Protein AF-A0AAF0JVI8-F1 (afdb_monomer_lite)

Structure (mmCIF, N/CA/C/O backbone):
data_AF-A0AAF0JVI8-F1
#
_entry.id   AF-A0AAF0JVI8-F1
#
loop_
_atom_site.group_PDB
_atom_site.id
_atom_site.type_symbol
_atom_site.label_atom_id
_atom_site.label_alt_id
_atom_site.label_comp_id
_atom_site.label_asym_id
_atom_site.label_entity_id
_atom_site.label_seq_id
_atom_site.pdbx_PDB_ins_code
_atom_site.Cartn_x
_atom_site.Cartn_y
_atom_site.Cartn_z
_atom_site.occupancy
_atom_site.B_iso_or_equiv
_atom_site.auth_seq_id
_atom_site.auth_comp_id
_atom_site.auth_asym_id
_atom_site.auth_atom_id
_atom_site.pdbx_PDB_model_num
ATOM 1 N N . MET A 1 1 ? -12.228 -30.500 5.613 1.00 61.56 1 MET A N 1
ATOM 2 C CA . MET A 1 1 ? -11.969 -29.195 4.959 1.00 61.56 1 MET A CA 1
ATOM 3 C C . MET A 1 1 ? -12.949 -28.096 5.398 1.00 61.56 1 MET A C 1
ATOM 5 O O . MET A 1 1 ? -12.464 -27.081 5.867 1.00 61.56 1 MET A O 1
ATOM 9 N N . LYS A 1 2 ? -14.284 -28.299 5.375 1.00 65.44 2 LYS A N 1
ATOM 10 C CA . LYS A 1 2 ? -15.280 -27.316 5.890 1.00 65.44 2 LYS A CA 1
ATOM 11 C C . LYS A 1 2 ? -15.120 -26.929 7.374 1.00 65.44 2 LYS A C 1
ATOM 13 O O . LYS A 1 2 ? -15.327 -25.781 7.739 1.00 65.44 2 LYS A O 1
ATOM 18 N N . MET A 1 3 ? -14.703 -27.872 8.218 1.00 69.50 3 MET A N 1
ATOM 19 C CA . MET A 1 3 ? -14.519 -27.633 9.658 1.00 69.50 3 MET A CA 1
ATOM 20 C C . MET A 1 3 ? -13.369 -26.649 9.959 1.00 69.50 3 MET A C 1
ATOM 22 O O . MET A 1 3 ? -13.477 -25.822 10.854 1.00 69.50 3 MET A O 1
ATOM 26 N N . MET A 1 4 ? -12.302 -26.671 9.151 1.00 73.50 4 MET A N 1
ATOM 27 C CA . MET A 1 4 ? -11.147 -25.775 9.301 1.00 73.50 4 MET A CA 1
ATOM 28 C C . MET A 1 4 ? -11.472 -24.340 8.856 1.00 73.50 4 MET A C 1
ATOM 30 O O . MET A 1 4 ? -10.961 -23.380 9.424 1.00 73.50 4 MET A O 1
ATOM 34 N N . THR A 1 5 ? -12.359 -24.177 7.868 1.00 81.69 5 THR A N 1
ATOM 35 C CA . THR A 1 5 ? -12.790 -22.853 7.395 1.00 81.69 5 THR A CA 1
ATOM 36 C C . THR A 1 5 ? -13.713 -22.136 8.378 1.00 81.69 5 THR A C 1
ATOM 38 O O . THR A 1 5 ? -13.649 -20.913 8.470 1.00 81.69 5 THR A O 1
ATOM 41 N N . GLU A 1 6 ? -14.548 -22.861 9.130 1.00 81.75 6 GLU A N 1
ATOM 42 C CA . GLU A 1 6 ? -15.412 -22.240 10.146 1.00 81.75 6 GLU A CA 1
ATOM 43 C C . GLU A 1 6 ? -14.629 -21.809 11.385 1.00 81.75 6 GLU A C 1
ATOM 45 O O . GLU A 1 6 ? -14.786 -20.671 11.823 1.00 81.75 6 GLU A O 1
ATOM 50 N N . GLN A 1 7 ? -13.706 -22.647 11.867 1.00 79.50 7 GLN A N 1
ATOM 51 C CA . GLN A 1 7 ? -12.809 -22.276 12.967 1.00 79.50 7 GLN A CA 1
ATOM 52 C C . GLN A 1 7 ? -11.962 -21.046 12.620 1.00 79.50 7 GLN A C 1
ATOM 54 O O . GLN A 1 7 ? -11.863 -20.112 13.412 1.00 79.50 7 GLN A O 1
ATOM 59 N N . LEU A 1 8 ? -11.401 -20.997 11.406 1.00 80.25 8 LEU A N 1
ATOM 60 C CA . LEU A 1 8 ? -10.636 -19.838 10.945 1.00 80.25 8 LEU A CA 1
ATOM 61 C C . LEU A 1 8 ? -11.500 -18.569 10.901 1.00 80.25 8 LEU A C 1
ATOM 63 O O . LEU A 1 8 ? -11.053 -17.496 11.304 1.00 80.25 8 LEU A O 1
ATOM 67 N N . ARG A 1 9 ? -12.750 -18.684 10.441 1.00 83.88 9 ARG A N 1
ATOM 68 C CA . ARG A 1 9 ? -13.688 -17.558 10.390 1.00 83.88 9 ARG A CA 1
ATOM 69 C C . ARG A 1 9 ? -14.033 -17.042 11.787 1.00 83.88 9 ARG A C 1
ATOM 71 O O . ARG A 1 9 ? -14.104 -15.827 11.963 1.00 83.88 9 ARG A O 1
ATOM 78 N N . GLU A 1 10 ? -14.238 -17.928 12.759 1.00 83.12 10 GLU A N 1
ATOM 79 C CA . GLU A 1 10 ? -14.497 -17.529 14.147 1.00 83.12 10 GLU A CA 1
ATOM 80 C C . GLU A 1 10 ? -13.303 -16.814 14.771 1.00 83.12 10 GLU A C 1
ATOM 82 O O . GLU A 1 10 ? -13.493 -15.753 15.359 1.00 83.12 10 GLU A O 1
ATOM 87 N N . ILE A 1 11 ? -12.084 -17.322 14.571 1.00 83.31 11 ILE A N 1
ATOM 88 C CA . ILE A 1 11 ? -10.858 -16.687 15.076 1.00 83.31 11 ILE A CA 1
ATOM 89 C C . ILE A 1 11 ? -10.687 -15.288 14.478 1.00 83.31 11 ILE A C 1
ATOM 91 O O . ILE A 1 11 ? -10.437 -14.331 15.210 1.00 83.31 11 ILE A O 1
ATOM 95 N N . ILE A 1 12 ? -10.864 -15.146 13.160 1.00 81.31 12 ILE A N 1
ATOM 96 C CA . ILE A 1 12 ? -10.768 -13.843 12.486 1.00 81.31 12 ILE A CA 1
ATOM 97 C C . ILE A 1 12 ? -11.835 -12.887 13.024 1.00 81.31 12 ILE A C 1
ATOM 99 O O . ILE A 1 12 ? -11.534 -11.724 13.282 1.00 81.31 12 ILE A O 1
ATOM 103 N N . ARG A 1 13 ? -13.071 -13.362 13.218 1.00 80.56 13 ARG A N 1
ATOM 104 C CA . ARG A 1 13 ? -14.163 -12.534 13.743 1.00 80.56 13 ARG A CA 1
ATOM 105 C C . ARG A 1 13 ? -13.896 -12.091 15.181 1.00 80.56 13 ARG A C 1
ATOM 107 O O . ARG A 1 13 ? -14.102 -10.919 15.486 1.00 80.56 13 ARG A O 1
ATOM 114 N N . ASP A 1 14 ? -13.442 -13.000 16.038 1.00 84.38 14 ASP A N 1
ATOM 115 C CA . ASP A 1 14 ? -13.142 -12.708 17.442 1.00 84.38 14 ASP A CA 1
ATOM 116 C C . ASP A 1 14 ? -11.979 -11.714 17.557 1.00 84.38 14 ASP A C 1
ATOM 118 O O . ASP A 1 14 ? -12.086 -10.711 18.261 1.00 84.38 14 ASP A O 1
ATOM 122 N N . PHE A 1 15 ? -10.914 -11.914 16.775 1.00 80.81 15 PHE A N 1
ATOM 123 C CA . PHE A 1 15 ? -9.803 -10.967 16.681 1.00 80.81 15 PHE A CA 1
ATOM 124 C C . PHE A 1 15 ? -10.266 -9.585 16.205 1.00 80.81 15 PHE A C 1
ATOM 126 O O . PHE A 1 15 ? -9.973 -8.582 16.849 1.00 80.81 15 PHE A O 1
ATOM 133 N N . TYR A 1 16 ? -11.050 -9.526 15.124 1.00 76.06 16 TYR A N 1
ATOM 134 C CA . TYR A 1 16 ? -11.544 -8.263 14.575 1.00 76.06 16 TYR A CA 1
ATOM 135 C C . TYR A 1 16 ? -12.448 -7.515 15.562 1.00 76.06 16 TYR A C 1
ATOM 137 O O . TYR A 1 16 ? -12.399 -6.290 15.639 1.00 76.06 16 TYR A O 1
ATOM 145 N N . SER A 1 17 ? -13.241 -8.243 16.353 1.00 77.06 17 SER A N 1
ATOM 146 C CA . SER A 1 17 ? -14.134 -7.653 17.354 1.00 77.06 17 SER A CA 1
ATOM 147 C C . SER A 1 17 ? -13.397 -6.964 18.507 1.00 77.06 17 SER A C 1
ATOM 149 O O . SER A 1 17 ? -13.945 -6.033 19.089 1.00 77.06 17 SER A O 1
ATOM 151 N N . LYS A 1 18 ? -12.153 -7.378 18.790 1.00 81.38 18 LYS A N 1
ATOM 152 C CA . LYS A 1 18 ? -11.298 -6.820 19.850 1.00 81.38 18 LYS A CA 1
ATOM 153 C C . LYS A 1 18 ? -10.482 -5.605 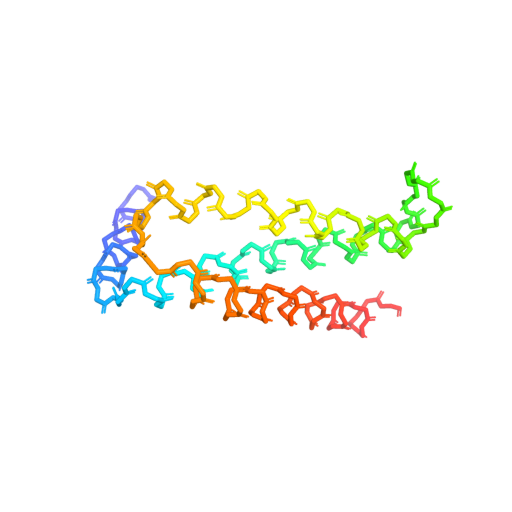19.411 1.00 81.38 18 LYS A C 1
ATOM 155 O O . LYS A 1 18 ? -9.889 -4.958 20.263 1.00 81.38 18 LYS A O 1
ATOM 160 N N . LEU A 1 19 ? -10.421 -5.325 18.110 1.00 79.31 19 LEU A N 1
ATOM 161 C CA . LEU A 1 19 ? -9.719 -4.160 17.578 1.00 79.31 19 LEU A CA 1
ATOM 162 C C . LEU A 1 19 ? -10.610 -2.923 17.641 1.00 79.31 19 LEU A C 1
ATOM 164 O O . LEU A 1 19 ? -11.781 -2.996 17.242 1.00 79.31 19 LEU A O 1
ATOM 168 N N . ASP A 1 20 ? -10.017 -1.805 18.049 1.00 82.06 20 ASP A N 1
ATOM 169 C CA . ASP A 1 20 ? -10.622 -0.481 17.936 1.00 82.06 20 ASP A CA 1
ATOM 170 C C . ASP A 1 20 ? -10.801 -0.086 16.462 1.00 82.06 20 ASP A C 1
ATOM 172 O O . ASP A 1 20 ? -10.196 -0.668 15.554 1.00 82.06 20 ASP A O 1
ATOM 176 N N . GLU A 1 21 ? -11.664 0.899 16.205 1.00 77.62 21 GLU A N 1
ATOM 177 C CA . GLU A 1 21 ? -11.949 1.382 14.846 1.00 77.62 21 GLU A CA 1
ATOM 178 C C . GLU A 1 21 ? -10.659 1.795 14.118 1.00 77.62 21 GLU A C 1
ATOM 180 O O . GLU A 1 21 ? -10.412 1.325 13.003 1.00 77.62 21 GLU A O 1
ATOM 185 N N . GLU A 1 22 ? -9.772 2.522 14.805 1.00 77.12 22 GLU A N 1
ATOM 186 C CA . GLU A 1 22 ? -8.505 2.994 14.238 1.00 77.12 22 GLU A CA 1
ATOM 187 C C . GLU A 1 22 ? -7.575 1.840 13.839 1.00 77.12 22 GLU A C 1
ATOM 189 O O . GLU A 1 22 ? -6.977 1.8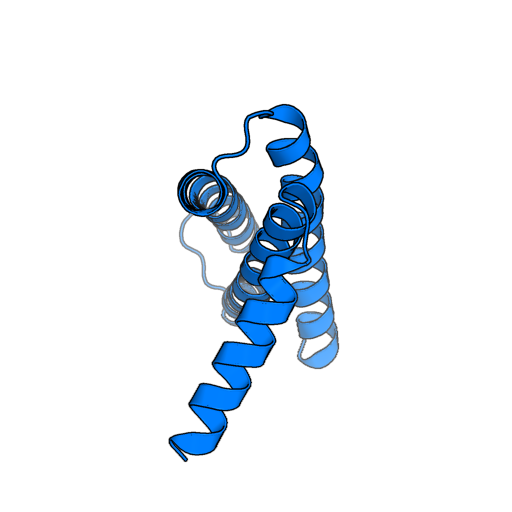46 12.757 1.00 77.12 22 GLU A O 1
ATOM 194 N N . ASP A 1 23 ? -7.472 0.813 14.684 1.00 83.12 23 ASP A N 1
ATOM 195 C CA . ASP A 1 23 ? -6.625 -0.352 14.419 1.00 83.12 23 ASP A CA 1
ATOM 196 C C . ASP A 1 23 ? -7.152 -1.162 13.234 1.00 83.12 23 ASP A C 1
ATOM 198 O O . ASP A 1 23 ? -6.375 -1.700 12.437 1.00 83.12 23 ASP A O 1
ATOM 202 N N . ARG A 1 24 ? -8.476 -1.210 13.056 1.00 83.38 24 ARG A N 1
ATOM 203 C CA . ARG A 1 24 ? -9.092 -1.835 11.880 1.00 83.38 24 ARG A CA 1
ATOM 204 C C . ARG A 1 24 ? -8.755 -1.067 10.606 1.00 83.38 24 ARG A C 1
ATOM 206 O O . ARG A 1 24 ? -8.493 -1.710 9.586 1.00 83.38 24 ARG A O 1
ATOM 213 N N . VAL A 1 25 ? -8.716 0.270 10.642 1.00 85.62 25 VAL A N 1
ATOM 214 C CA . VAL A 1 25 ? -8.278 1.084 9.492 1.00 85.62 25 VAL A CA 1
ATOM 215 C C . VAL A 1 25 ? -6.839 0.741 9.128 1.00 85.62 25 VAL A C 1
ATOM 217 O O . VAL A 1 25 ? -6.550 0.442 7.965 1.00 85.62 25 VAL A O 1
ATOM 220 N N . VAL A 1 26 ? -5.944 0.744 10.118 1.00 88.00 26 VAL A N 1
ATOM 221 C CA . VAL A 1 26 ? -4.525 0.418 9.929 1.00 88.00 26 VAL A CA 1
ATOM 222 C C . VAL A 1 26 ? -4.370 -0.991 9.361 1.00 88.00 26 VAL A C 1
ATOM 224 O O . VAL A 1 26 ? -3.659 -1.170 8.373 1.00 88.00 26 VAL A O 1
ATOM 227 N N . LEU A 1 27 ? -5.089 -1.975 9.904 1.00 88.38 27 LEU A N 1
ATOM 228 C CA . LEU A 1 27 ? -5.048 -3.358 9.435 1.00 88.38 27 LEU A CA 1
ATOM 229 C C . LEU A 1 27 ? -5.504 -3.489 7.975 1.00 88.38 27 LEU A C 1
ATOM 231 O O . LEU A 1 27 ? -4.840 -4.148 7.175 1.00 88.38 27 LEU A O 1
ATOM 235 N N . VAL A 1 28 ? -6.610 -2.842 7.601 1.00 88.31 28 VAL A N 1
ATOM 236 C CA . VAL A 1 28 ? -7.104 -2.856 6.215 1.00 88.31 28 VAL A CA 1
ATOM 237 C C . VAL A 1 28 ? -6.076 -2.224 5.275 1.00 88.31 28 VAL A C 1
ATOM 239 O O . VAL A 1 28 ? -5.764 -2.794 4.228 1.00 88.31 28 VAL A O 1
ATOM 242 N N . ARG A 1 29 ? -5.500 -1.075 5.649 1.00 90.56 29 ARG A N 1
ATOM 243 C CA . ARG A 1 29 ? -4.476 -0.378 4.849 1.00 90.56 29 ARG A CA 1
ATOM 244 C C . ARG A 1 29 ? -3.187 -1.180 4.732 1.00 90.56 29 ARG A C 1
ATOM 246 O O . ARG A 1 29 ? -2.586 -1.189 3.661 1.00 90.56 29 ARG A O 1
ATOM 253 N N . PHE A 1 30 ? -2.802 -1.879 5.793 1.00 93.00 30 PHE A N 1
ATOM 254 C CA . PHE A 1 30 ? -1.674 -2.799 5.799 1.00 93.00 30 PHE A CA 1
ATOM 255 C C . PHE A 1 30 ? -1.897 -3.945 4.808 1.00 93.00 30 PHE A C 1
ATOM 257 O O . PHE A 1 30 ? -1.073 -4.151 3.924 1.00 93.00 30 PHE A O 1
ATOM 264 N N . ILE A 1 31 ? -3.044 -4.629 4.870 1.00 93.38 31 ILE A N 1
ATOM 265 C CA . ILE A 1 31 ? -3.368 -5.737 3.955 1.00 93.38 31 ILE A CA 1
ATOM 266 C C . ILE A 1 31 ? -3.394 -5.262 2.496 1.00 93.38 31 ILE A C 1
ATOM 268 O O . ILE A 1 31 ? -2.812 -5.904 1.622 1.00 93.38 31 ILE A O 1
ATOM 272 N N . ILE A 1 32 ? -4.032 -4.122 2.220 1.00 94.25 32 ILE A N 1
ATOM 273 C CA . ILE A 1 32 ? -4.075 -3.546 0.869 1.00 94.25 32 ILE A CA 1
ATOM 274 C C . ILE A 1 32 ? -2.667 -3.146 0.404 1.00 94.25 32 ILE A C 1
ATOM 276 O O . ILE A 1 32 ? -2.319 -3.381 -0.752 1.00 94.25 32 ILE A O 1
ATOM 280 N N . GLY A 1 33 ? -1.844 -2.600 1.301 1.00 96.00 33 GLY A N 1
ATOM 281 C CA . GLY A 1 33 ? -0.440 -2.282 1.044 1.00 96.00 33 GLY A CA 1
ATOM 282 C C . GLY A 1 33 ? 0.394 -3.520 0.720 1.00 96.00 33 GLY A C 1
ATOM 283 O O . GLY A 1 33 ? 1.159 -3.487 -0.238 1.00 96.00 33 GLY A O 1
ATOM 284 N N . LEU A 1 34 ? 0.206 -4.629 1.444 1.00 96.81 34 LEU A N 1
ATOM 285 C CA . LEU A 1 34 ? 0.869 -5.902 1.142 1.00 96.81 34 LEU A CA 1
ATOM 286 C C . LEU A 1 34 ? 0.537 -6.357 -0.282 1.00 96.81 34 LEU A C 1
ATOM 288 O O . LEU A 1 34 ? 1.441 -6.581 -1.083 1.00 96.81 34 LEU A O 1
ATOM 292 N N . ILE A 1 35 ? -0.758 -6.440 -0.607 1.00 96.50 35 ILE A N 1
ATOM 293 C CA . ILE A 1 35 ? -1.238 -6.865 -1.931 1.00 96.50 35 ILE A CA 1
ATOM 294 C C . ILE A 1 35 ? -0.658 -5.957 -3.018 1.00 96.50 35 ILE A C 1
ATOM 296 O O . ILE A 1 35 ? -0.126 -6.443 -4.017 1.00 96.50 35 ILE A O 1
ATOM 300 N N . TYR A 1 36 ? -0.723 -4.641 -2.813 1.00 97.00 36 TYR A N 1
ATOM 301 C CA . TYR A 1 36 ? -0.193 -3.688 -3.776 1.00 97.00 36 TYR A CA 1
ATOM 302 C C . TYR A 1 36 ? 1.330 -3.783 -3.922 1.00 97.00 36 TYR A C 1
ATOM 304 O O . TYR A 1 36 ? 1.824 -3.666 -5.035 1.00 97.00 36 TYR A O 1
ATOM 312 N N . GLY A 1 37 ? 2.076 -4.061 -2.850 1.00 96.62 37 GLY A N 1
ATOM 313 C CA . GLY A 1 37 ? 3.528 -4.256 -2.904 1.00 96.62 37 GLY A CA 1
ATOM 314 C C . GLY A 1 37 ? 3.934 -5.406 -3.828 1.00 96.62 37 GLY A C 1
ATOM 315 O O . GLY A 1 37 ? 4.836 -5.244 -4.649 1.00 96.62 37 GLY A O 1
ATOM 316 N N . PHE A 1 38 ? 3.214 -6.532 -3.779 1.00 96.56 38 PHE A N 1
ATOM 317 C CA . PHE A 1 38 ? 3.411 -7.639 -4.726 1.00 96.56 38 PHE A CA 1
ATOM 318 C C . PHE A 1 38 ? 3.091 -7.236 -6.171 1.00 96.56 38 PHE A C 1
ATOM 320 O O . PHE A 1 38 ? 3.833 -7.592 -7.092 1.00 96.56 38 PHE A O 1
ATOM 327 N N . ILE A 1 39 ? 2.009 -6.480 -6.382 1.00 95.94 39 ILE A N 1
ATOM 328 C CA . ILE A 1 39 ? 1.630 -5.970 -7.709 1.00 95.94 39 ILE A CA 1
ATOM 329 C C . ILE A 1 39 ? 2.710 -5.021 -8.240 1.00 95.94 39 ILE A C 1
ATOM 331 O O . ILE A 1 39 ? 3.173 -5.199 -9.362 1.00 95.94 39 ILE A O 1
ATOM 335 N N . ALA A 1 40 ? 3.155 -4.062 -7.427 1.00 95.75 40 ALA A N 1
ATOM 336 C CA . ALA A 1 40 ? 4.189 -3.093 -7.767 1.00 95.75 40 ALA A CA 1
ATOM 337 C C . ALA A 1 40 ? 5.510 -3.782 -8.130 1.00 95.75 40 ALA A C 1
ATOM 339 O O . ALA A 1 40 ? 6.085 -3.485 -9.175 1.00 95.75 40 ALA A O 1
ATOM 340 N N . TYR A 1 41 ? 5.948 -4.756 -7.325 1.00 95.56 41 TYR A N 1
ATOM 341 C CA . TYR A 1 41 ? 7.122 -5.569 -7.639 1.00 95.56 41 TYR A CA 1
ATOM 342 C C . TYR A 1 41 ? 6.965 -6.305 -8.977 1.00 95.56 41 TYR A C 1
ATOM 344 O O . TYR A 1 41 ? 7.866 -6.278 -9.812 1.00 95.56 41 TYR A O 1
ATOM 352 N N . THR A 1 42 ? 5.803 -6.917 -9.217 1.00 94.44 42 THR A N 1
ATOM 353 C CA . THR A 1 42 ? 5.513 -7.620 -10.476 1.00 94.44 42 THR A CA 1
ATOM 354 C C . THR A 1 42 ? 5.578 -6.659 -11.666 1.00 94.44 42 THR A C 1
ATOM 356 O O . THR A 1 42 ? 6.235 -6.947 -12.666 1.00 94.44 42 THR A O 1
ATOM 359 N N . MET A 1 43 ? 4.952 -5.485 -11.552 1.00 94.81 43 MET A N 1
ATOM 360 C CA . MET A 1 43 ? 4.994 -4.446 -12.582 1.00 94.81 43 MET A CA 1
ATOM 361 C C . MET A 1 43 ? 6.422 -3.992 -12.863 1.00 94.81 43 MET A C 1
ATOM 363 O O . MET A 1 43 ? 6.795 -3.873 -14.029 1.00 94.81 43 MET A O 1
ATOM 367 N N . TYR A 1 44 ? 7.222 -3.784 -11.819 1.00 94.19 44 TYR A N 1
ATOM 368 C CA . TYR A 1 44 ? 8.630 -3.430 -11.943 1.00 94.19 44 TYR A CA 1
ATOM 369 C C . TYR A 1 44 ? 9.433 -4.527 -12.652 1.00 94.19 44 TYR A C 1
ATOM 371 O O . TYR A 1 44 ? 10.098 -4.261 -13.652 1.00 94.19 44 TYR A O 1
ATOM 379 N N . ARG A 1 45 ? 9.313 -5.782 -12.201 1.00 93.62 45 ARG A N 1
ATOM 380 C CA . ARG A 1 45 ? 10.074 -6.923 -12.729 1.00 93.62 45 ARG A CA 1
ATOM 381 C C . ARG A 1 45 ? 9.821 -7.175 -14.214 1.00 93.62 45 ARG A C 1
ATOM 383 O O . ARG A 1 45 ? 10.753 -7.508 -14.941 1.00 93.62 45 ARG A O 1
ATOM 390 N N . PHE A 1 46 ? 8.580 -7.014 -14.661 1.00 94.62 46 PHE A N 1
ATOM 391 C CA . PHE A 1 46 ? 8.197 -7.193 -16.064 1.00 94.62 46 PHE A CA 1
ATOM 392 C C . PHE A 1 46 ? 8.253 -5.895 -16.884 1.00 94.62 46 PHE A C 1
ATOM 394 O O . PHE A 1 46 ? 7.833 -5.891 -18.039 1.00 94.62 46 PHE A O 1
ATOM 401 N N . ASN A 1 47 ? 8.761 -4.802 -16.304 1.00 91.88 47 ASN A N 1
ATOM 402 C CA . ASN A 1 47 ? 8.845 -3.481 -16.928 1.00 91.88 47 ASN A CA 1
ATOM 403 C C . ASN A 1 47 ? 7.505 -3.010 -17.538 1.00 91.88 47 ASN A C 1
ATOM 405 O O . ASN A 1 47 ? 7.444 -2.405 -18.611 1.00 91.88 47 ASN A O 1
ATOM 409 N N . ILE A 1 48 ? 6.400 -3.302 -16.846 1.00 91.50 48 ILE A N 1
ATOM 410 C CA . ILE A 1 48 ? 5.051 -2.927 -17.276 1.00 91.50 48 ILE A CA 1
ATOM 411 C C . ILE A 1 48 ? 4.916 -1.408 -17.181 1.00 91.50 48 ILE A C 1
ATOM 413 O O . ILE A 1 48 ? 4.961 -0.839 -16.092 1.00 91.50 48 ILE A O 1
ATOM 417 N N . THR A 1 49 ? 4.724 -0.755 -18.322 1.00 92.31 49 THR A N 1
ATOM 418 C CA . THR A 1 49 ? 4.537 0.695 -18.411 1.00 92.31 49 THR A CA 1
ATOM 419 C C . THR A 1 49 ? 3.197 0.980 -19.069 1.00 92.31 49 THR A C 1
ATOM 421 O O . THR A 1 49 ? 2.922 0.474 -20.154 1.00 92.31 49 THR A O 1
ATOM 424 N N . ILE A 1 50 ? 2.355 1.769 -18.398 1.00 87.56 50 ILE A N 1
ATOM 425 C CA . ILE A 1 50 ? 1.024 2.148 -18.904 1.00 87.56 50 ILE A CA 1
ATOM 426 C C . ILE A 1 50 ? 0.976 3.640 -19.245 1.00 87.56 50 ILE A C 1
ATOM 428 O O . ILE A 1 50 ? 0.293 4.016 -20.192 1.00 87.56 50 ILE A O 1
ATOM 432 N N . ILE A 1 51 ? 1.682 4.484 -18.484 1.00 82.62 51 ILE A N 1
ATOM 433 C CA . ILE A 1 51 ? 1.619 5.943 -18.646 1.00 82.62 51 ILE A CA 1
ATOM 434 C C . ILE A 1 51 ? 2.924 6.496 -19.236 1.00 82.62 51 ILE A C 1
ATOM 436 O O . ILE A 1 51 ? 3.045 6.590 -20.451 1.00 82.62 51 ILE A O 1
ATOM 440 N N . VAL A 1 52 ? 3.876 6.895 -18.383 1.00 85.56 52 VAL A N 1
ATOM 441 C CA . VAL A 1 52 ? 5.127 7.569 -18.781 1.00 85.56 52 VAL A CA 1
ATOM 442 C C . VAL A 1 52 ? 6.288 6.589 -18.702 1.00 85.56 52 VAL A C 1
ATOM 444 O O . VAL A 1 52 ? 6.892 6.226 -19.704 1.00 85.56 52 VAL A O 1
ATOM 447 N N . ASP A 1 53 ? 6.555 6.121 -17.491 1.00 91.12 53 ASP A N 1
ATOM 448 C CA . ASP A 1 53 ? 7.573 5.136 -17.172 1.00 91.12 53 ASP A CA 1
ATOM 449 C C . ASP A 1 53 ? 7.036 4.179 -16.101 1.00 91.12 53 ASP A C 1
ATOM 451 O O . ASP A 1 53 ? 5.961 4.388 -15.519 1.00 91.12 53 ASP A O 1
ATOM 455 N N . ASN A 1 54 ? 7.768 3.095 -15.867 1.00 91.94 54 ASN A N 1
ATOM 456 C CA . ASN A 1 54 ? 7.379 2.063 -14.917 1.00 91.94 54 ASN A CA 1
ATOM 457 C C . ASN A 1 54 ? 7.198 2.621 -13.494 1.00 91.94 54 ASN A C 1
ATOM 459 O O . ASN A 1 54 ? 6.186 2.343 -12.849 1.00 91.94 54 ASN A O 1
ATOM 463 N N . SER A 1 55 ? 8.121 3.477 -13.041 1.00 93.00 55 SER A N 1
ATOM 464 C CA . SER A 1 55 ? 8.068 4.086 -11.710 1.00 93.00 55 SER A CA 1
ATOM 465 C C . SER A 1 55 ? 6.842 4.983 -11.584 1.00 93.00 55 SER A C 1
ATOM 467 O O . SER A 1 55 ? 6.035 4.802 -10.670 1.00 93.00 55 SER A O 1
ATOM 469 N N . TYR A 1 56 ? 6.625 5.885 -12.544 1.00 93.88 56 TYR A N 1
ATOM 470 C CA . TYR A 1 56 ? 5.448 6.752 -12.540 1.00 93.88 56 TYR A CA 1
ATOM 471 C C . TYR A 1 56 ? 4.144 5.952 -12.570 1.00 93.88 56 TYR A C 1
ATOM 473 O O . TYR A 1 56 ? 3.198 6.276 -11.854 1.00 93.88 56 TYR A O 1
ATOM 481 N N . THR A 1 57 ? 4.104 4.871 -13.350 1.00 94.06 57 THR A N 1
ATOM 482 C CA . THR A 1 57 ? 2.947 3.973 -13.413 1.00 94.06 57 THR A CA 1
ATOM 483 C C . THR A 1 57 ? 2.657 3.364 -12.032 1.00 94.06 57 THR A C 1
ATOM 485 O O . THR A 1 57 ? 1.522 3.440 -11.558 1.00 94.06 57 THR A O 1
ATOM 488 N N . ILE A 1 58 ? 3.671 2.833 -11.340 1.00 94.94 58 ILE A N 1
ATOM 489 C CA . ILE A 1 58 ? 3.528 2.264 -9.988 1.00 94.94 58 ILE A CA 1
ATOM 490 C C . ILE A 1 58 ? 3.097 3.329 -8.970 1.00 94.94 58 ILE A C 1
ATOM 492 O O . ILE A 1 58 ? 2.215 3.081 -8.148 1.00 94.94 58 ILE A O 1
ATOM 496 N N . TRP A 1 59 ? 3.672 4.527 -9.006 1.00 95.88 59 TRP A N 1
ATOM 497 C CA . TRP A 1 59 ? 3.285 5.591 -8.075 1.00 95.88 59 TRP A CA 1
ATOM 498 C C . TRP A 1 59 ? 1.858 6.086 -8.319 1.00 95.88 59 TRP A C 1
ATOM 500 O O . TRP A 1 59 ? 1.096 6.286 -7.370 1.00 95.88 59 TRP A O 1
ATOM 510 N N . PHE A 1 60 ? 1.459 6.216 -9.582 1.00 94.69 60 PHE A N 1
ATOM 511 C CA . PHE A 1 60 ? 0.114 6.636 -9.951 1.00 94.69 60 PHE A CA 1
ATOM 512 C C . PHE A 1 60 ? -0.950 5.630 -9.492 1.00 94.69 60 PHE A C 1
ATOM 514 O O . PHE A 1 60 ? -1.919 6.007 -8.827 1.00 94.69 60 PHE A O 1
ATOM 521 N N . PHE A 1 61 ? -0.753 4.337 -9.767 1.00 95.25 61 PHE A N 1
ATOM 522 C CA . PHE A 1 61 ? -1.681 3.308 -9.294 1.00 95.25 61 PHE A CA 1
ATOM 523 C C . PHE A 1 61 ? -1.686 3.180 -7.769 1.00 95.25 61 PHE A C 1
ATOM 525 O O . PHE A 1 61 ? -2.749 2.951 -7.194 1.00 95.25 61 PHE A O 1
ATOM 532 N N . SER A 1 62 ? -0.552 3.412 -7.100 1.00 95.06 62 SER A N 1
ATOM 533 C CA . SER A 1 62 ? -0.475 3.440 -5.634 1.00 95.06 62 SER A CA 1
ATOM 534 C C . SER A 1 62 ? -1.422 4.493 -5.061 1.00 95.06 62 SER A C 1
ATOM 536 O O . SER A 1 62 ? -2.220 4.207 -4.166 1.00 95.06 62 SER A O 1
ATOM 538 N N . PHE A 1 63 ? -1.413 5.693 -5.645 1.00 93.25 63 PHE A N 1
ATOM 539 C CA . PHE A 1 63 ? -2.313 6.769 -5.251 1.00 93.25 63 PHE A CA 1
ATOM 540 C C . PHE A 1 63 ? -3.787 6.412 -5.497 1.00 93.25 63 PHE A C 1
ATOM 542 O O . PHE A 1 63 ? -4.626 6.621 -4.619 1.00 93.25 63 PHE A O 1
ATOM 549 N N . ILE A 1 64 ? -4.113 5.799 -6.640 1.00 93.75 64 ILE A N 1
ATOM 550 C CA . ILE A 1 64 ? -5.480 5.331 -6.934 1.00 93.75 64 ILE A CA 1
ATOM 551 C C . ILE A 1 64 ? -5.941 4.278 -5.919 1.00 93.75 64 ILE A C 1
ATOM 553 O O . ILE A 1 64 ? -7.055 4.371 -5.397 1.00 93.75 64 ILE A O 1
ATOM 557 N N . VAL A 1 65 ? -5.105 3.284 -5.616 1.00 94.69 65 VAL A N 1
ATOM 558 C CA . VAL A 1 65 ? -5.416 2.226 -4.642 1.00 94.69 65 VAL A CA 1
ATOM 559 C C . VAL A 1 65 ? -5.597 2.823 -3.247 1.00 94.69 65 VAL A C 1
ATOM 561 O O . VAL A 1 65 ? -6.530 2.450 -2.526 1.00 94.69 65 VAL A O 1
ATOM 564 N N . TYR A 1 66 ? -4.771 3.800 -2.879 1.00 91.25 66 TYR A N 1
ATOM 565 C CA . TYR A 1 66 ? -4.914 4.535 -1.630 1.00 91.25 66 TYR A CA 1
ATOM 566 C C . TYR A 1 66 ? -6.245 5.304 -1.552 1.00 91.25 66 TYR A C 1
ATOM 568 O O . TYR A 1 66 ? -6.969 5.190 -0.561 1.00 91.25 66 TYR A O 1
ATOM 576 N N . LEU A 1 67 ? -6.631 6.043 -2.591 1.00 89.62 67 LEU A N 1
ATOM 577 C CA . LEU A 1 67 ? -7.927 6.731 -2.607 1.00 89.62 67 LEU A CA 1
ATOM 578 C C . LEU A 1 67 ? -9.094 5.736 -2.550 1.00 89.62 67 LEU A C 1
ATOM 580 O O . LEU A 1 67 ? -10.022 5.903 -1.759 1.00 89.62 67 LEU A O 1
ATOM 584 N N . THR A 1 68 ? -9.008 4.655 -3.326 1.00 88.94 68 THR A N 1
ATOM 585 C CA . THR A 1 68 ? -10.048 3.617 -3.397 1.00 88.94 68 THR A CA 1
ATOM 586 C C . THR A 1 68 ? -10.242 2.919 -2.052 1.00 88.94 68 THR A C 1
ATOM 588 O O . THR A 1 68 ? -11.368 2.650 -1.635 1.00 88.94 68 THR A O 1
ATOM 591 N N . SER A 1 69 ? -9.157 2.673 -1.319 1.00 87.75 69 SER A N 1
ATOM 592 C CA . SER A 1 69 ? -9.235 2.072 0.014 1.00 87.75 69 SER A CA 1
ATOM 593 C C . SER A 1 69 ? -9.842 2.999 1.068 1.00 87.75 69 SER A C 1
ATOM 595 O O . SER A 1 69 ? -10.365 2.499 2.060 1.00 87.75 69 SER A O 1
ATOM 597 N N . GLY A 1 70 ? -9.897 4.315 0.825 1.00 83.19 70 GLY A N 1
ATOM 598 C CA . GLY A 1 70 ? -10.718 5.233 1.620 1.00 83.19 70 GLY A CA 1
ATOM 599 C C . GLY A 1 70 ? -12.203 4.860 1.589 1.00 83.19 70 GLY A C 1
ATOM 600 O O . GLY A 1 70 ? -12.829 4.777 2.640 1.00 83.19 70 GLY A O 1
ATOM 601 N N . PHE A 1 71 ? -12.742 4.520 0.413 1.00 82.88 71 PHE A N 1
ATOM 602 C CA . PHE A 1 71 ? -14.137 4.076 0.277 1.00 82.88 71 PHE A CA 1
ATOM 603 C C . PHE A 1 71 ? -14.404 2.728 0.956 1.00 82.88 71 PHE A C 1
ATOM 605 O O . PHE A 1 71 ? -15.500 2.494 1.464 1.00 82.88 71 PHE A O 1
ATOM 612 N N . ILE A 1 72 ? -13.414 1.828 0.966 1.00 81.75 72 ILE A N 1
ATOM 613 C CA . ILE A 1 72 ? -13.519 0.538 1.666 1.00 81.75 72 ILE A CA 1
ATOM 614 C C . ILE A 1 7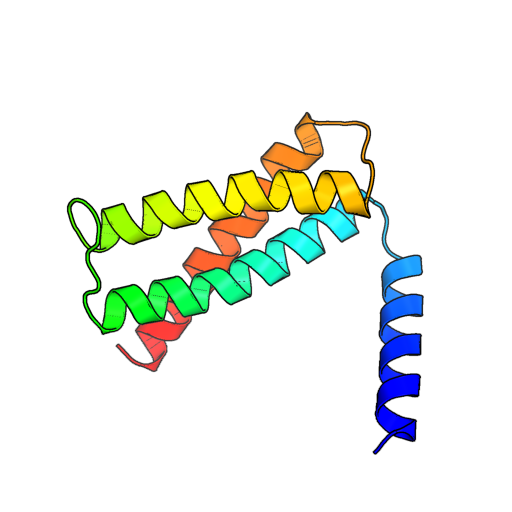2 ? -13.606 0.776 3.173 1.00 81.75 72 ILE A C 1
ATOM 616 O O . ILE A 1 72 ? -14.492 0.234 3.831 1.00 81.75 72 ILE A O 1
ATOM 620 N N . VAL A 1 73 ? -12.711 1.606 3.708 1.00 81.31 73 VAL A N 1
ATOM 621 C CA . VAL A 1 73 ? -12.686 1.942 5.133 1.00 81.31 73 VAL A CA 1
ATOM 622 C C . VAL A 1 73 ? -13.982 2.635 5.559 1.00 81.31 73 VAL A C 1
ATOM 624 O O . VAL A 1 73 ? -14.585 2.223 6.548 1.00 81.31 73 VAL A O 1
ATOM 627 N N . ASP A 1 74 ? -14.453 3.615 4.785 1.00 79.50 74 ASP A N 1
ATOM 628 C CA . ASP A 1 74 ? -15.701 4.334 5.063 1.00 79.50 74 ASP A CA 1
ATOM 629 C C . ASP A 1 74 ? -16.908 3.382 5.147 1.00 79.50 74 ASP A C 1
ATOM 631 O O . ASP A 1 74 ? -17.679 3.413 6.109 1.00 79.50 74 ASP A O 1
ATOM 635 N N . ARG A 1 75 ? -17.024 2.440 4.201 1.00 76.88 75 ARG A N 1
ATOM 636 C CA . ARG A 1 75 ? -18.126 1.467 4.199 1.00 76.88 75 ARG A CA 1
ATOM 637 C C . ARG A 1 75 ? -18.067 0.449 5.333 1.00 76.88 75 ARG A C 1
ATOM 639 O O . ARG A 1 75 ? -19.126 0.011 5.782 1.00 76.88 75 ARG A O 1
ATOM 646 N N . VAL A 1 76 ? -16.873 0.024 5.742 1.00 71.25 76 VAL A N 1
ATOM 647 C CA . VAL A 1 76 ? -16.698 -1.074 6.709 1.00 71.25 76 VAL A CA 1
ATOM 648 C C . VAL A 1 76 ? -16.683 -0.569 8.152 1.00 71.25 76 VAL A C 1
ATOM 650 O O . VAL A 1 76 ? -17.228 -1.241 9.024 1.00 71.25 76 VAL A O 1
ATOM 653 N N . ILE A 1 77 ? -16.075 0.592 8.406 1.00 72.69 77 ILE A N 1
ATOM 654 C CA . ILE A 1 77 ? -15.748 1.051 9.766 1.00 72.69 77 ILE A CA 1
ATOM 655 C C . ILE A 1 77 ? -16.572 2.291 10.162 1.00 72.69 77 ILE A C 1
ATOM 657 O O . ILE A 1 77 ? -16.837 2.468 11.344 1.00 72.69 77 ILE A O 1
ATOM 661 N N . ARG A 1 78 ? -17.087 3.088 9.205 1.00 68.06 78 ARG A N 1
ATOM 662 C CA . ARG A 1 78 ? -17.887 4.313 9.464 1.00 68.06 78 ARG A CA 1
ATOM 663 C C . ARG A 1 78 ? -17.243 5.277 10.470 1.00 68.06 78 ARG A C 1
ATOM 665 O O . ARG A 1 78 ? -17.915 5.872 11.313 1.00 68.06 78 ARG A O 1
ATOM 672 N N . GLU A 1 79 ? -15.934 5.431 10.370 1.00 59.66 79 GLU A N 1
ATOM 673 C CA . GLU A 1 79 ? -15.176 6.321 11.238 1.00 59.66 79 GLU A CA 1
ATOM 674 C C . GLU A 1 79 ? -15.577 7.793 11.063 1.00 59.66 79 GLU A C 1
ATOM 676 O O . GLU A 1 79 ? -15.768 8.290 9.952 1.00 59.66 79 GLU A O 1
ATOM 681 N N . LYS A 1 80 ? -15.665 8.515 12.184 1.00 59.41 80 LYS A N 1
ATOM 682 C CA . LYS A 1 80 ? -16.132 9.911 12.223 1.00 59.41 80 LYS A CA 1
ATOM 683 C C . LYS A 1 80 ? -15.027 10.950 12.005 1.00 59.41 80 LYS A C 1
ATOM 685 O O . LYS A 1 80 ? -15.346 12.121 11.798 1.00 59.41 80 LYS A O 1
ATOM 690 N N . THR A 1 81 ? -13.751 10.555 12.033 1.00 64.38 81 THR A N 1
ATOM 691 C CA . THR A 1 81 ? -12.628 11.505 12.087 1.00 64.38 81 THR A CA 1
ATOM 692 C C . THR A 1 81 ? -11.689 11.354 10.888 1.00 64.38 81 THR A C 1
ATOM 694 O O . THR A 1 81 ? -10.756 10.558 10.886 1.00 64.38 81 THR A O 1
ATOM 697 N N . LEU A 1 82 ? -11.893 12.189 9.863 1.00 64.44 82 LEU A N 1
ATOM 698 C CA . LEU A 1 82 ? -11.157 12.151 8.587 1.00 64.44 82 LEU A CA 1
ATOM 699 C C . LEU A 1 82 ? -9.627 12.271 8.722 1.00 64.44 82 LEU A C 1
ATOM 701 O O . LEU A 1 82 ? -8.891 11.749 7.891 1.00 64.44 82 LEU A O 1
ATOM 705 N N . PHE A 1 83 ? -9.134 12.962 9.751 1.00 60.12 83 PHE A N 1
ATOM 706 C CA . PHE A 1 83 ? -7.712 13.286 9.892 1.00 60.12 83 PHE A CA 1
ATOM 707 C C . PHE A 1 83 ? -6.849 12.076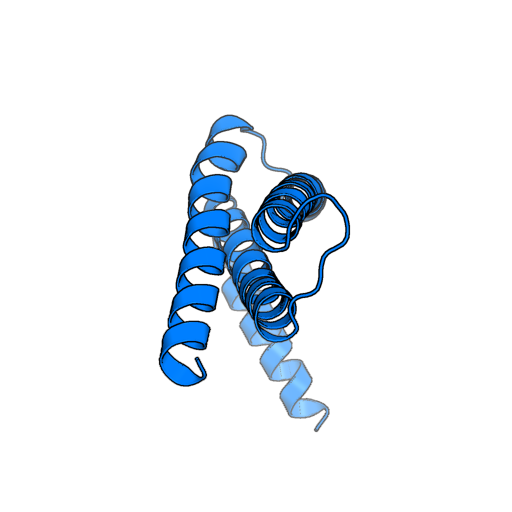 10.289 1.00 60.12 83 PHE A C 1
ATOM 709 O O . PHE A 1 83 ? -5.822 11.812 9.659 1.00 60.12 83 PHE A O 1
ATOM 716 N N . LEU A 1 84 ? -7.291 11.309 11.291 1.00 61.19 84 LEU A N 1
ATOM 717 C CA . LEU A 1 84 ? -6.614 10.089 11.754 1.00 61.19 84 LEU A CA 1
ATOM 718 C C . LEU A 1 84 ? -6.651 8.993 10.684 1.00 61.19 84 LEU A C 1
ATOM 720 O O . LEU A 1 84 ? -5.642 8.339 10.412 1.00 61.19 84 LEU A O 1
ATOM 724 N N . LEU A 1 85 ? -7.784 8.895 9.994 1.00 65.19 85 LEU A N 1
ATOM 725 C CA . LEU A 1 85 ? -8.029 7.957 8.906 1.00 65.19 85 LEU A CA 1
ATOM 726 C C . LEU A 1 85 ? -7.108 8.185 7.699 1.00 65.19 85 LEU A C 1
ATOM 728 O O . LEU A 1 85 ? -6.704 7.231 7.028 1.00 65.19 85 LEU A O 1
ATOM 732 N N . PHE A 1 86 ? -6.762 9.448 7.434 1.00 69.56 86 PHE A N 1
ATOM 733 C CA . PHE A 1 86 ? -5.942 9.822 6.289 1.00 69.56 86 PHE A CA 1
ATOM 734 C C . PHE A 1 86 ? -4.449 9.775 6.608 1.00 69.56 86 PHE A C 1
ATOM 736 O O . PHE A 1 86 ? -3.717 9.094 5.909 1.00 69.56 86 PHE A O 1
ATOM 743 N N . ILE A 1 87 ? -3.960 10.434 7.662 1.00 75.00 87 ILE A N 1
ATOM 744 C CA . ILE A 1 87 ? -2.504 10.509 7.896 1.00 75.00 87 ILE A CA 1
ATOM 745 C C . ILE A 1 87 ? -1.929 9.150 8.304 1.00 75.00 87 ILE A C 1
ATOM 747 O O . ILE A 1 87 ? -0.914 8.711 7.756 1.00 75.00 87 ILE A O 1
ATOM 751 N N . ARG A 1 88 ? -2.585 8.459 9.242 1.00 77.38 88 ARG A N 1
ATOM 752 C CA . ARG A 1 88 ? -2.100 7.169 9.749 1.00 77.38 88 ARG A CA 1
ATOM 753 C C . ARG A 1 88 ? -2.263 6.077 8.696 1.00 77.38 88 ARG A C 1
ATOM 755 O O . ARG A 1 88 ? -1.326 5.328 8.435 1.00 77.38 88 ARG A O 1
ATOM 762 N N . GLY A 1 89 ? -3.415 6.057 8.024 1.00 78.06 89 GLY A N 1
ATOM 763 C CA . GLY A 1 89 ? -3.689 5.143 6.917 1.00 78.06 89 GLY A CA 1
ATOM 764 C C . GLY A 1 89 ? -2.761 5.344 5.714 1.00 78.06 89 GLY A C 1
ATOM 765 O O . GLY A 1 89 ? -2.352 4.357 5.099 1.00 78.06 89 GLY A O 1
ATOM 766 N N . LEU A 1 90 ? -2.394 6.595 5.402 1.00 83.62 90 LEU A N 1
ATOM 767 C CA . LEU A 1 90 ? -1.408 6.935 4.371 1.00 83.62 90 LEU A CA 1
ATOM 768 C C . LEU A 1 90 ? -0.050 6.345 4.720 1.00 83.62 90 LEU A C 1
ATOM 770 O O . LEU A 1 90 ? 0.510 5.598 3.918 1.00 83.62 90 LEU A O 1
ATOM 774 N N . LEU A 1 91 ? 0.448 6.622 5.926 1.00 87.31 91 LEU A N 1
ATOM 775 C CA . LEU A 1 91 ? 1.755 6.132 6.344 1.00 87.31 91 LEU A CA 1
ATOM 776 C C . LEU A 1 91 ? 1.811 4.603 6.291 1.00 87.31 91 LEU A C 1
ATOM 778 O O . LEU A 1 91 ? 2.730 4.056 5.690 1.00 87.31 91 LEU A O 1
ATOM 782 N N . THR A 1 92 ? 0.807 3.913 6.841 1.00 91.94 92 THR A N 1
ATOM 783 C CA . THR A 1 92 ? 0.768 2.446 6.831 1.00 91.94 92 THR A CA 1
ATOM 784 C C . THR A 1 92 ? 0.750 1.890 5.415 1.00 91.94 92 THR A C 1
ATOM 786 O O . THR A 1 92 ? 1.551 1.012 5.108 1.00 91.94 92 THR A O 1
ATOM 789 N N . PHE A 1 93 ? -0.127 2.384 4.539 1.00 94.19 93 PHE A N 1
ATOM 790 C CA . PHE A 1 93 ? -0.223 1.865 3.176 1.00 94.19 93 PHE A CA 1
ATOM 791 C C . PHE A 1 93 ? 1.083 2.072 2.400 1.00 94.19 93 PHE A C 1
ATOM 793 O O . PHE A 1 93 ? 1.635 1.100 1.878 1.00 94.19 93 PHE A O 1
ATOM 800 N N . PHE A 1 94 ? 1.592 3.310 2.356 1.00 93.81 94 PHE A N 1
ATOM 801 C CA . PHE A 1 94 ? 2.787 3.641 1.578 1.00 93.81 94 PHE A CA 1
ATOM 802 C C . PHE A 1 94 ? 4.027 2.926 2.099 1.00 93.81 94 PHE A C 1
ATOM 804 O O . PHE A 1 94 ? 4.756 2.319 1.320 1.00 93.81 94 PHE A O 1
ATOM 811 N N . LEU A 1 95 ? 4.231 2.927 3.414 1.00 95.00 95 LEU A N 1
ATOM 812 C CA . LEU A 1 95 ? 5.373 2.254 4.021 1.00 95.00 95 LEU A CA 1
ATOM 813 C C . LEU A 1 95 ? 5.323 0.741 3.773 1.00 95.00 95 LEU A C 1
ATOM 815 O O . LEU A 1 95 ? 6.340 0.141 3.437 1.00 95.00 95 LEU A O 1
ATOM 819 N N . THR A 1 96 ? 4.137 0.135 3.863 1.00 96.56 96 THR A N 1
ATOM 820 C CA . THR A 1 96 ? 3.976 -1.311 3.672 1.00 96.56 96 THR A CA 1
ATOM 821 C C . THR A 1 96 ? 4.297 -1.735 2.245 1.00 96.56 96 THR A C 1
ATOM 823 O O . THR A 1 96 ? 5.114 -2.635 2.060 1.00 96.56 96 THR A O 1
ATOM 826 N N . TRP A 1 97 ? 3.696 -1.107 1.226 1.00 96.06 97 TRP A N 1
ATOM 827 C CA . TRP A 1 97 ? 3.928 -1.553 -0.152 1.00 96.06 97 TRP A CA 1
ATOM 828 C C . TRP A 1 97 ? 5.371 -1.290 -0.601 1.00 96.06 97 TRP A C 1
ATOM 830 O O . TRP A 1 97 ? 5.933 -2.121 -1.310 1.00 96.06 97 TRP A O 1
ATOM 840 N N . ILE A 1 98 ? 5.982 -0.187 -0.144 1.00 95.94 98 ILE A N 1
ATOM 841 C CA . ILE A 1 98 ? 7.387 0.139 -0.422 1.00 95.94 98 ILE A CA 1
ATOM 842 C C . ILE A 1 98 ? 8.308 -0.917 0.194 1.00 95.94 98 ILE A C 1
ATOM 844 O O . ILE A 1 98 ? 9.153 -1.468 -0.507 1.00 95.94 98 ILE A O 1
ATOM 848 N N . ILE A 1 99 ? 8.129 -1.238 1.482 1.00 96.69 99 ILE A N 1
ATOM 849 C CA . ILE A 1 99 ? 8.944 -2.254 2.164 1.00 96.69 99 ILE A CA 1
ATOM 850 C C . ILE A 1 99 ? 8.788 -3.613 1.486 1.00 96.69 99 ILE A C 1
ATOM 852 O O . ILE A 1 99 ? 9.787 -4.269 1.214 1.00 96.69 99 ILE A O 1
ATOM 856 N N . VAL A 1 100 ? 7.558 -4.030 1.173 1.00 96.44 100 VAL A N 1
ATOM 857 C CA . VAL A 1 100 ? 7.317 -5.301 0.476 1.00 96.44 100 VAL A CA 1
ATOM 858 C C . VAL A 1 100 ? 8.006 -5.318 -0.884 1.00 96.44 100 VAL A C 1
ATOM 860 O O . VAL A 1 100 ? 8.691 -6.287 -1.197 1.00 96.44 100 VAL A O 1
ATOM 863 N N . ALA A 1 101 ? 7.868 -4.254 -1.677 1.00 93.00 101 ALA A N 1
ATOM 864 C CA . ALA A 1 101 ? 8.517 -4.167 -2.980 1.00 93.00 101 ALA A CA 1
ATOM 865 C C . ALA A 1 101 ? 10.048 -4.237 -2.860 1.00 93.00 101 ALA A C 1
ATOM 867 O O . ALA A 1 101 ? 10.673 -4.953 -3.638 1.00 93.00 101 ALA A O 1
ATOM 868 N N . PHE A 1 102 ? 10.642 -3.570 -1.863 1.00 94.94 102 PHE A N 1
ATOM 869 C CA . PHE A 1 102 ? 12.081 -3.648 -1.597 1.00 94.94 102 PHE A CA 1
ATOM 870 C C . PHE A 1 102 ? 12.530 -5.035 -1.145 1.00 94.94 102 PHE A C 1
ATOM 872 O O . PHE A 1 102 ? 13.530 -5.524 -1.654 1.00 94.94 102 PHE A O 1
ATOM 879 N N . ILE A 1 103 ? 11.797 -5.686 -0.239 1.00 96.19 103 ILE A N 1
ATOM 880 C CA . ILE A 1 103 ? 12.106 -7.058 0.189 1.00 96.19 103 ILE A CA 1
ATOM 881 C C . ILE A 1 103 ? 12.071 -8.001 -1.016 1.00 96.19 103 ILE A C 1
ATOM 883 O O . ILE A 1 103 ? 12.977 -8.805 -1.199 1.00 96.19 103 ILE A O 1
ATOM 887 N N . LEU A 1 104 ? 11.044 -7.90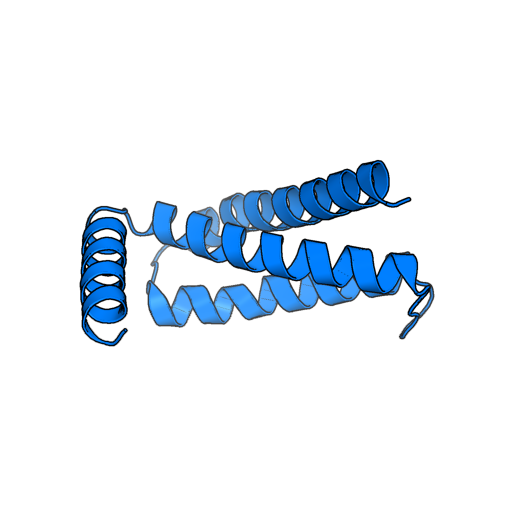4 -1.862 1.00 94.94 104 LEU A N 1
ATOM 888 C CA . LEU A 1 104 ? 10.935 -8.743 -3.056 1.00 94.94 104 LEU A CA 1
ATOM 889 C C . LEU A 1 104 ? 12.029 -8.433 -4.082 1.00 94.94 104 LEU A C 1
ATOM 891 O O . LEU A 1 104 ? 12.526 -9.348 -4.734 1.00 94.94 104 LEU A O 1
ATOM 895 N N . PHE A 1 105 ? 12.415 -7.164 -4.213 1.00 93.06 105 PHE A N 1
ATOM 896 C CA . PHE A 1 105 ? 13.545 -6.762 -5.041 1.00 93.06 105 PHE A CA 1
ATOM 897 C C . PHE A 1 105 ? 14.866 -7.326 -4.511 1.00 93.06 105 PHE A C 1
ATOM 899 O O . PHE A 1 105 ? 15.649 -7.829 -5.297 1.00 93.06 105 PHE A O 1
ATOM 906 N N . ASP A 1 106 ? 15.103 -7.320 -3.203 1.00 94.38 106 ASP A N 1
ATOM 907 C CA . ASP A 1 106 ? 16.321 -7.897 -2.621 1.00 94.38 106 ASP A CA 1
ATOM 908 C C . ASP A 1 106 ? 16.358 -9.432 -2.751 1.00 94.38 106 ASP A C 1
ATOM 910 O O . ASP A 1 106 ? 17.395 -10.020 -3.042 1.00 94.38 106 ASP A O 1
ATOM 914 N N . LEU A 1 107 ? 15.207 -10.098 -2.603 1.00 94.81 107 LEU A N 1
ATOM 915 C CA . LEU A 1 107 ? 15.108 -11.561 -2.684 1.00 94.81 107 LEU A CA 1
ATOM 916 C C . LEU A 1 107 ? 15.211 -12.122 -4.110 1.00 94.81 107 LEU A C 1
ATOM 918 O O . LEU A 1 107 ? 15.666 -13.252 -4.289 1.00 94.81 107 LEU A O 1
ATOM 922 N N . PHE A 1 108 ? 14.720 -11.389 -5.110 1.00 91.44 108 PHE A N 1
ATOM 923 C CA . PHE A 1 108 ? 14.511 -11.901 -6.473 1.00 91.44 108 PHE A CA 1
ATOM 924 C C . PHE A 1 108 ? 15.028 -10.966 -7.583 1.00 91.44 108 PHE A C 1
ATOM 926 O O . PHE A 1 108 ? 14.748 -11.213 -8.763 1.00 91.44 108 PHE A O 1
ATOM 933 N N . GLY A 1 109 ? 15.681 -9.861 -7.217 1.00 69.31 109 GLY A N 1
ATOM 934 C CA . GLY A 1 109 ? 16.214 -8.834 -8.120 1.00 69.31 109 GLY A CA 1
ATOM 935 C C . GLY A 1 109 ? 17.458 -9.272 -8.862 1.00 69.31 109 GLY A C 1
ATOM 936 O O . GLY A 1 109 ? 18.362 -9.848 -8.222 1.00 69.31 109 GLY A O 1
#

Secondary structure (DSSP, 8-state):
-HHHHHHHHHHHHHHHHHS-HHHHHHHHHHHHHHHHHHHHHHHHHTT--SSS-HHHHHHHHHHHHHHHHHHHHHHHH--S-HHHHHHHHHHHHHHHHHHHHHHHHHHH-

Radius of gyration: 16.21 Å; chains: 1; bounding box: 34×42×39 Å

Foldseek 3Di:
DVVVVVVVVVVVVVVVVPDDLLVVLLVLLLVLLLVLLVVLLVLVVVQPDDDDGSVVVSVVVLVVSLVVVVVVSCVPRVDDDPPSSNPSSVCSNVVNSVVSSVVCVVVPD

Sequence (109 aa):
MKMMTEQLREIIRDFYSKLDEEDRVVLVRFIIGLIYGFIAYTMYRFNITIIVDNSYTIWFFSFIVYLTSGFIVDRVIREKTLFLLFIRGLLTFFLTWIIVAFILFDLFG

pLDDT: mean 85.68, std 10.36, range [59.41, 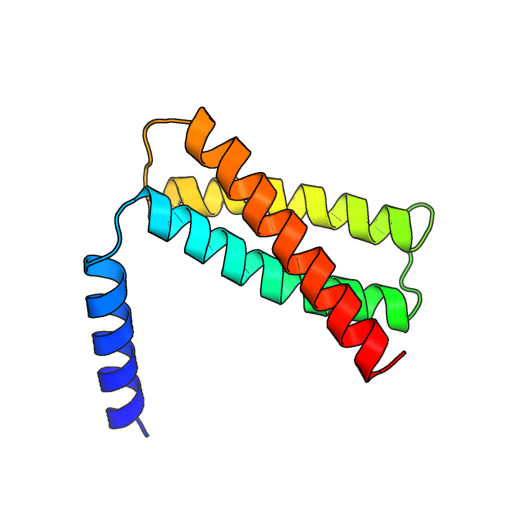97.0]